Protein AF-A0A7L2EF83-F1 (afdb_monomer_lite)

pLDDT: mean 86.24, std 15.48, range [49.66, 98.38]

Foldseek 3Di:
DDDDDDDDDDPPPPPPPDQPPPVVLVVLLVVLLVVLLVVLLQLLLCLLLLVLVHPVSSVVSVVVCCVVVVVVLVVSLVVSVSNVHDNVSSVVSVVSSNVSSPVSNVVNNVD

Organism: Anthoscopus minutus (NCBI:txid156561)

Secondary structure (DSSP, 8-state):
-----------------PPPPHHHHHHHHHHHHHHHHHHHHHHHHHHHHHHHH-HHHHHHHHHHHHHHHHHHHHHHHHHHHHTT--HHHHHHHHHHHHHHHHHHHHHHTT-

Sequence (111 aa):
PEAEPGPPHGHGHSHGPALPPAPAATDIAWMVGLGDGVHNLTDGLAIGAAFSHSVSSGLSTALAVLCHELPHELGDAALLLRAGAAPGSVLRLSLLSALLSGLGALAGAAL

Structu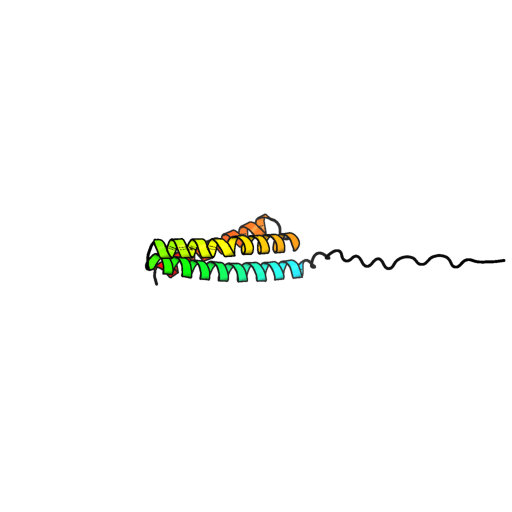re (mmCIF, N/CA/C/O backbone):
data_AF-A0A7L2EF83-F1
#
_entry.id   AF-A0A7L2EF83-F1
#
loop_
_atom_site.group_PDB
_atom_site.id
_atom_site.type_symbol
_atom_site.label_atom_id
_atom_site.label_alt_id
_atom_site.label_comp_id
_atom_site.label_asym_id
_atom_site.label_entity_id
_atom_site.label_seq_id
_atom_site.pdbx_PDB_ins_code
_atom_site.Cartn_x
_atom_site.Cartn_y
_atom_site.Cartn_z
_atom_site.occupancy
_atom_site.B_iso_or_equiv
_atom_site.auth_seq_id
_atom_site.auth_comp_id
_atom_site.auth_asym_id
_atom_site.auth_atom_id
_atom_site.pdbx_PDB_model_num
ATOM 1 N N . PRO A 1 1 ? 27.476 -33.558 -64.007 1.00 50.03 1 PRO A N 1
ATOM 2 C CA . PRO A 1 1 ? 27.919 -32.833 -62.797 1.00 50.03 1 PRO A CA 1
ATOM 3 C C . PRO A 1 1 ? 26.745 -32.676 -61.827 1.00 50.03 1 PRO A C 1
ATOM 5 O O . PRO A 1 1 ? 25.762 -32.016 -62.148 1.00 50.03 1 PRO A O 1
ATOM 8 N N . GLU A 1 2 ? 26.838 -33.405 -60.720 1.00 49.66 2 GLU A N 1
ATOM 9 C CA . GLU A 1 2 ? 25.941 -33.393 -59.562 1.00 49.66 2 GLU A CA 1
ATOM 10 C C . GLU A 1 2 ? 25.944 -32.037 -58.826 1.00 49.66 2 GLU A C 1
ATOM 12 O O . GLU A 1 2 ? 26.925 -31.308 -58.941 1.00 49.66 2 GLU A O 1
ATOM 17 N N . ALA A 1 3 ? 24.829 -31.776 -58.116 1.00 51.47 3 ALA A N 1
ATOM 18 C CA . ALA A 1 3 ? 24.571 -30.947 -56.915 1.00 51.47 3 ALA A CA 1
ATOM 19 C C . ALA A 1 3 ? 25.338 -29.609 -56.714 1.00 51.47 3 ALA A C 1
ATOM 21 O O . ALA A 1 3 ? 26.536 -29.505 -56.919 1.00 51.47 3 ALA A O 1
ATOM 22 N N . GLU A 1 4 ? 24.704 -28.502 -56.309 1.00 59.34 4 GLU A N 1
ATOM 23 C CA . GLU A 1 4 ? 24.151 -28.270 -54.961 1.00 59.34 4 GLU A CA 1
ATOM 24 C C . GLU A 1 4 ? 23.254 -27.002 -54.948 1.00 59.34 4 GLU A C 1
ATOM 26 O O . GLU A 1 4 ? 23.643 -25.978 -55.521 1.00 59.34 4 GLU A O 1
ATOM 31 N N . PRO A 1 5 ? 22.097 -26.991 -54.258 1.00 61.12 5 PRO A N 1
ATOM 32 C CA . PRO A 1 5 ? 21.404 -25.759 -53.890 1.00 61.12 5 PRO A CA 1
ATOM 33 C C . PRO A 1 5 ? 22.030 -25.144 -52.621 1.00 61.12 5 PRO A C 1
ATOM 35 O O . PRO A 1 5 ? 21.950 -25.710 -51.534 1.00 61.12 5 PRO A O 1
ATOM 38 N N . GLY A 1 6 ? 22.643 -23.962 -52.754 1.00 54.16 6 GLY A N 1
ATOM 39 C CA . GLY A 1 6 ? 23.137 -23.156 -51.627 1.00 54.16 6 GLY A CA 1
ATOM 40 C C . GLY A 1 6 ? 22.007 -22.539 -50.779 1.00 54.16 6 GLY A C 1
ATOM 41 O O . GLY A 1 6 ? 20.870 -22.442 -51.232 1.00 54.16 6 GLY A O 1
ATOM 42 N N . PRO A 1 7 ? 22.306 -22.098 -49.550 1.00 61.25 7 PRO A N 1
ATOM 43 C CA . PRO A 1 7 ? 21.725 -22.615 -48.308 1.00 61.25 7 PRO A CA 1
ATOM 44 C C . PRO A 1 7 ? 20.402 -21.946 -47.878 1.00 61.25 7 PRO A C 1
ATOM 46 O O . PRO A 1 7 ? 20.158 -20.782 -48.199 1.00 61.25 7 PRO A O 1
ATOM 49 N N . PRO A 1 8 ? 19.563 -22.621 -47.064 1.00 66.31 8 PRO A N 1
ATOM 50 C CA . PRO A 1 8 ? 18.440 -21.985 -46.391 1.00 66.31 8 PRO A CA 1
ATOM 51 C C . PRO A 1 8 ? 18.961 -21.241 -45.157 1.00 66.31 8 PRO A C 1
ATOM 53 O O . PRO A 1 8 ? 19.467 -21.851 -44.213 1.00 66.31 8 PRO A O 1
ATOM 56 N N . HIS A 1 9 ? 18.841 -19.916 -45.129 1.00 56.25 9 HIS A N 1
ATOM 57 C CA . HIS A 1 9 ? 19.281 -19.127 -43.979 1.00 56.25 9 HIS A CA 1
ATOM 58 C C . HIS A 1 9 ? 18.128 -18.352 -43.337 1.00 56.25 9 HIS A C 1
ATOM 60 O O . HIS A 1 9 ? 17.865 -17.194 -43.632 1.00 56.25 9 HIS A O 1
ATOM 66 N N . GLY A 1 10 ? 17.459 -19.068 -42.425 1.00 50.84 10 GLY A N 1
ATOM 67 C CA . GLY A 1 10 ? 17.266 -18.629 -41.042 1.00 50.84 10 GLY A CA 1
ATOM 68 C C . GLY A 1 10 ? 16.288 -17.486 -40.803 1.00 50.84 10 GLY A C 1
ATOM 69 O O . GLY A 1 10 ? 16.702 -16.379 -40.476 1.00 50.84 10 GLY A O 1
ATOM 70 N N . HIS A 1 11 ? 14.986 -17.778 -40.826 1.00 54.66 11 HIS A N 1
ATOM 71 C CA . HIS A 1 11 ? 13.990 -16.916 -40.186 1.00 54.66 11 HIS A CA 1
ATOM 72 C C . HIS A 1 11 ? 14.096 -17.082 -38.659 1.00 54.66 11 HIS A C 1
ATOM 74 O O . HIS A 1 11 ? 13.377 -17.870 -38.045 1.00 54.66 11 HIS A O 1
ATOM 80 N N . GLY A 1 12 ? 15.060 -16.388 -38.050 1.00 53.41 12 GLY A N 1
ATOM 81 C CA . GLY A 1 12 ? 15.216 -16.310 -36.601 1.00 53.41 12 GLY A CA 1
ATOM 82 C C . GLY A 1 12 ? 14.075 -15.498 -35.997 1.00 53.41 12 GLY A C 1
ATOM 83 O O . GLY A 1 12 ? 14.121 -14.274 -35.979 1.00 53.41 12 GLY A O 1
ATOM 84 N N . HIS A 1 13 ? 13.038 -16.176 -35.521 1.00 54.72 13 HIS A N 1
ATOM 85 C CA . HIS A 1 13 ? 11.975 -15.577 -34.723 1.00 54.72 13 HIS A CA 1
ATOM 86 C C . HIS A 1 13 ? 12.437 -15.581 -33.268 1.00 54.72 13 HIS A C 1
ATOM 88 O O . HIS A 1 13 ? 12.285 -16.547 -32.521 1.00 54.72 13 HIS A O 1
ATOM 94 N N . SER A 1 14 ? 13.082 -14.488 -32.881 1.00 56.53 14 SER A N 1
ATOM 95 C CA . SER A 1 14 ? 13.423 -14.201 -31.498 1.00 56.53 14 SER A CA 1
ATOM 96 C C . SER A 1 14 ? 12.135 -13.993 -30.695 1.00 56.53 14 SER A C 1
ATOM 98 O O . SER A 1 14 ? 11.543 -12.921 -30.708 1.00 56.53 14 SER A O 1
ATOM 100 N N . HIS A 1 15 ? 11.728 -15.004 -29.925 1.00 55.00 15 HIS A N 1
ATOM 101 C CA . HIS A 1 15 ? 10.754 -14.867 -28.831 1.00 55.00 15 HIS A CA 1
ATOM 102 C C . HIS A 1 15 ? 11.412 -14.259 -27.579 1.00 55.00 15 HIS A C 1
ATOM 104 O O . HIS A 1 15 ? 11.227 -14.725 -26.458 1.00 55.00 15 HIS A O 1
ATOM 110 N N . GLY A 1 16 ? 12.231 -13.226 -27.775 1.00 55.31 16 GLY A N 1
ATOM 111 C CA . GLY A 1 16 ? 12.670 -12.359 -26.692 1.00 55.31 16 GLY A CA 1
ATOM 112 C C . GLY A 1 16 ? 11.596 -11.292 -26.506 1.00 55.31 16 GLY A C 1
ATOM 113 O O . GLY A 1 16 ? 11.263 -10.637 -27.494 1.00 55.31 16 GLY A O 1
ATOM 114 N N . PRO A 1 17 ? 11.021 -11.101 -25.309 1.00 59.75 17 PRO A N 1
ATOM 115 C CA . PRO A 1 17 ? 10.016 -10.068 -25.106 1.00 59.75 17 PRO A CA 1
ATOM 116 C C . PRO A 1 17 ? 10.625 -8.703 -25.435 1.00 59.75 17 PRO A C 1
ATOM 118 O O . PRO A 1 17 ? 11.490 -8.218 -24.706 1.00 59.75 17 PRO A O 1
ATOM 121 N N . ALA A 1 18 ? 10.212 -8.109 -26.553 1.00 64.06 18 ALA A N 1
ATOM 122 C CA . ALA A 1 18 ? 10.615 -6.761 -26.912 1.00 64.06 18 ALA A CA 1
ATOM 123 C C . ALA A 1 18 ? 10.114 -5.800 -25.824 1.00 64.06 18 ALA A C 1
ATOM 125 O O . ALA A 1 18 ? 8.957 -5.885 -25.402 1.00 64.06 18 ALA A O 1
ATOM 126 N N . LEU A 1 19 ? 10.993 -4.918 -25.346 1.00 62.50 19 LEU A N 1
ATOM 127 C CA . LEU A 1 19 ? 10.611 -3.826 -24.453 1.00 62.50 19 LEU A CA 1
ATOM 128 C C . LEU A 1 19 ? 9.456 -3.040 -25.100 1.00 62.50 19 LEU A C 1
ATOM 130 O O . LEU A 1 19 ? 9.526 -2.767 -26.304 1.00 62.50 19 LEU A O 1
ATOM 134 N N . PRO A 1 20 ? 8.394 -2.696 -24.351 1.00 60.72 20 PRO A N 1
ATOM 135 C CA . PRO A 1 20 ? 7.309 -1.898 -24.898 1.00 60.72 20 PRO A CA 1
ATOM 136 C C . PRO A 1 20 ? 7.862 -0.558 -25.415 1.00 60.72 20 PRO A C 1
ATOM 138 O O . PRO A 1 20 ? 8.784 -0.001 -24.812 1.00 60.72 20 PRO A O 1
ATOM 141 N N . PRO A 1 21 ? 7.337 -0.021 -26.530 1.00 61.56 21 PRO A N 1
ATOM 142 C CA . PRO A 1 21 ? 7.729 1.303 -27.001 1.00 61.56 21 PRO A CA 1
ATOM 143 C C . PRO A 1 21 ? 7.489 2.340 -25.891 1.00 61.56 21 PRO A C 1
ATOM 145 O O . PRO A 1 21 ? 6.499 2.251 -25.172 1.00 61.56 21 PRO A O 1
ATOM 148 N N . ALA A 1 22 ? 8.373 3.334 -25.759 1.00 60.75 22 ALA A N 1
ATOM 149 C CA . ALA A 1 22 ? 8.334 4.360 -24.705 1.00 60.75 22 ALA A CA 1
ATOM 150 C C . ALA A 1 22 ? 6.937 4.947 -24.353 1.00 60.75 22 ALA A C 1
ATOM 152 O O . ALA A 1 22 ? 6.665 5.111 -23.161 1.00 60.75 22 ALA A O 1
ATOM 153 N N . PRO A 1 23 ? 6.024 5.234 -25.310 1.00 60.16 23 PRO A N 1
ATOM 154 C CA . PRO A 1 23 ? 4.654 5.645 -24.976 1.00 60.16 23 PRO A CA 1
ATOM 155 C C . PRO A 1 23 ? 3.870 4.590 -24.173 1.00 60.16 23 PRO A C 1
ATOM 157 O O . PRO A 1 23 ? 3.232 4.935 -23.185 1.00 60.16 23 PRO A O 1
ATOM 160 N N . ALA A 1 24 ? 4.010 3.302 -24.492 1.00 69.94 24 ALA A N 1
ATOM 161 C CA . ALA A 1 24 ? 3.342 2.220 -23.768 1.00 69.94 24 ALA A CA 1
ATOM 162 C C . ALA A 1 24 ? 3.894 2.016 -22.343 1.00 69.94 24 ALA A C 1
ATOM 164 O O . ALA A 1 24 ? 3.155 1.612 -21.452 1.00 69.94 24 ALA A O 1
ATOM 165 N N . ALA A 1 25 ? 5.169 2.330 -22.092 1.00 75.00 25 ALA A N 1
ATOM 166 C CA . ALA A 1 25 ? 5.739 2.277 -20.741 1.00 75.00 25 ALA A CA 1
ATOM 167 C C . ALA A 1 25 ? 5.125 3.334 -19.804 1.00 75.00 25 ALA A C 1
ATOM 169 O O . ALA A 1 25 ? 4.951 3.087 -18.612 1.00 75.00 25 ALA A O 1
ATOM 170 N N . THR A 1 26 ? 4.770 4.499 -20.353 1.00 83.94 26 THR A N 1
ATOM 171 C CA . THR A 1 26 ? 4.116 5.579 -19.600 1.00 83.94 26 THR A CA 1
ATOM 172 C C . THR A 1 26 ? 2.671 5.213 -19.268 1.00 83.94 26 THR A C 1
ATOM 174 O O . THR A 1 26 ? 2.242 5.399 -18.132 1.00 83.94 26 THR A O 1
ATOM 177 N N . ASP A 1 27 ? 1.950 4.626 -20.223 1.00 88.62 27 ASP A N 1
ATOM 178 C CA . ASP A 1 27 ? 0.576 4.155 -20.016 1.00 88.62 27 ASP A CA 1
ATOM 179 C C . ASP A 1 27 ? 0.508 3.042 -18.961 1.00 88.62 27 ASP A C 1
ATOM 181 O O . ASP A 1 27 ? -0.342 3.082 -18.071 1.00 88.62 27 ASP A O 1
ATOM 185 N N . ILE A 1 28 ? 1.448 2.087 -19.001 1.00 88.31 28 ILE A N 1
ATOM 186 C CA . ILE A 1 28 ? 1.577 1.044 -17.972 1.00 88.31 28 ILE A CA 1
ATOM 187 C C . ILE A 1 28 ? 1.840 1.677 -16.603 1.00 88.31 28 ILE A C 1
ATOM 189 O O . ILE A 1 28 ? 1.204 1.289 -15.628 1.00 88.31 28 ILE A O 1
ATOM 193 N N . ALA A 1 29 ? 2.732 2.669 -16.518 1.00 89.12 29 ALA A N 1
ATOM 194 C CA . ALA A 1 29 ? 3.046 3.325 -15.251 1.00 89.12 29 ALA A CA 1
ATOM 195 C C . ALA A 1 29 ? 1.848 4.069 -14.646 1.00 89.12 29 ALA A C 1
ATOM 197 O O . ALA A 1 29 ? 1.648 4.009 -13.434 1.00 89.12 29 ALA A O 1
ATOM 198 N N . TRP A 1 30 ? 1.033 4.725 -15.474 1.00 90.62 30 TRP A N 1
ATOM 199 C CA . TRP A 1 30 ? -0.203 5.361 -15.018 1.00 90.62 30 TRP A CA 1
ATOM 200 C C . TRP A 1 30 ? -1.258 4.353 -14.583 1.00 90.62 30 TRP A C 1
ATOM 202 O O . TRP A 1 30 ? -1.881 4.547 -13.542 1.00 90.62 30 TRP A O 1
ATOM 212 N N . MET A 1 31 ? -1.448 3.284 -15.359 1.00 93.44 31 MET A N 1
ATOM 213 C CA . MET A 1 31 ? -2.395 2.221 -15.032 1.00 93.44 31 MET A CA 1
ATOM 214 C C . MET A 1 31 ? -2.042 1.559 -13.696 1.00 93.44 31 MET A C 1
ATOM 216 O O . MET A 1 31 ? -2.908 1.446 -12.834 1.00 93.44 31 MET A O 1
ATOM 220 N N . VAL A 1 32 ? -0.774 1.173 -13.526 1.00 92.00 32 VAL A N 1
ATOM 221 C CA . VAL A 1 32 ? -0.257 0.566 -12.293 1.00 92.00 32 VAL A CA 1
ATOM 222 C C . VAL A 1 32 ? -0.384 1.550 -11.133 1.00 92.00 32 VAL A C 1
ATOM 224 O O . VAL A 1 32 ? -1.067 1.253 -10.166 1.00 92.00 32 VAL A O 1
ATOM 227 N N . GLY A 1 33 ? 0.165 2.763 -11.254 1.00 92.25 33 GLY A N 1
ATOM 228 C CA . GLY A 1 33 ? 0.188 3.718 -10.143 1.00 92.25 33 GLY A CA 1
ATOM 229 C C . GLY A 1 33 ? -1.194 4.182 -9.668 1.00 92.25 33 GLY A C 1
ATOM 230 O O . GLY A 1 33 ? -1.387 4.396 -8.474 1.00 92.25 33 GLY A O 1
ATOM 231 N N . LEU A 1 34 ? -2.169 4.344 -10.572 1.00 94.12 34 LEU A N 1
ATOM 232 C CA . LEU A 1 34 ? -3.542 4.678 -10.173 1.00 94.12 34 LEU A CA 1
ATOM 233 C C . LEU A 1 34 ? -4.276 3.483 -9.566 1.00 94.12 34 LEU A C 1
ATOM 235 O O . LEU A 1 34 ? -5.011 3.665 -8.597 1.00 94.12 34 LEU A O 1
ATOM 239 N N . GLY A 1 35 ? -4.105 2.291 -10.146 1.00 94.50 35 GLY A N 1
ATOM 240 C CA . GLY A 1 35 ? -4.718 1.0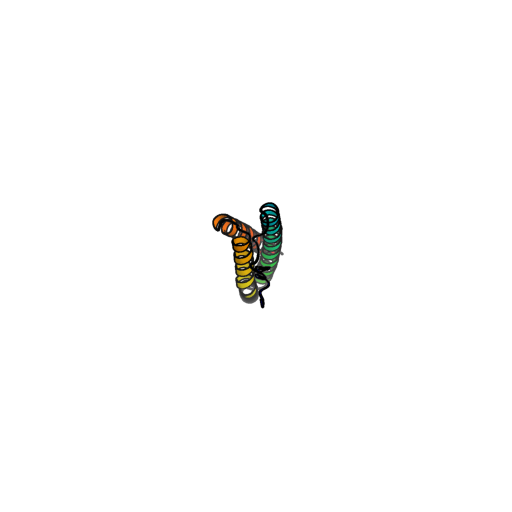66 -9.636 1.00 94.50 35 GLY A CA 1
ATOM 241 C C . GLY A 1 35 ? -4.239 0.760 -8.222 1.00 94.50 35 GLY A C 1
ATOM 242 O O . GLY A 1 35 ? -5.058 0.651 -7.312 1.00 94.50 35 GLY A O 1
ATOM 243 N N . ASP A 1 36 ? -2.922 0.739 -8.049 1.00 94.12 36 ASP A N 1
ATOM 244 C CA . ASP A 1 36 ? -2.245 0.513 -6.778 1.00 94.12 36 ASP A CA 1
ATOM 245 C C . ASP A 1 36 ? -2.646 1.567 -5.729 1.00 94.12 36 ASP A C 1
ATOM 247 O O . ASP A 1 36 ? -3.084 1.234 -4.631 1.00 94.12 36 ASP A O 1
ATOM 251 N N . GLY A 1 37 ? -2.668 2.854 -6.097 1.00 95.06 37 GLY A N 1
ATOM 252 C CA . GLY A 1 37 ? -3.089 3.921 -5.183 1.00 95.06 37 GLY A CA 1
ATOM 253 C C . GLY A 1 37 ? -4.529 3.785 -4.662 1.00 95.06 37 GLY A C 1
ATOM 254 O O . GLY A 1 37 ? -4.791 4.045 -3.485 1.00 95.06 37 GLY A O 1
ATOM 255 N N . VAL A 1 38 ? -5.482 3.386 -5.515 1.00 96.88 38 VAL A N 1
ATOM 256 C CA . VAL A 1 38 ? -6.882 3.150 -5.102 1.00 96.88 38 VAL A CA 1
ATOM 257 C C . VAL A 1 38 ? -7.007 1.885 -4.252 1.00 96.88 38 VAL A C 1
ATOM 259 O O . VAL A 1 38 ? -7.800 1.863 -3.304 1.00 96.88 38 VAL A O 1
ATOM 262 N N . HIS A 1 39 ? -6.229 0.852 -4.573 1.00 96.62 39 HIS A N 1
ATOM 263 C CA . HIS A 1 39 ? -6.171 -0.388 -3.808 1.00 96.62 39 HIS A CA 1
ATOM 264 C C . HIS A 1 39 ? -5.684 -0.112 -2.384 1.00 96.62 39 HIS A C 1
ATOM 266 O O . HIS A 1 39 ? -6.436 -0.301 -1.426 1.00 96.62 39 HIS A O 1
ATOM 272 N N . ASN A 1 40 ? -4.503 0.501 -2.267 1.00 96.06 40 ASN A N 1
ATOM 273 C CA . ASN A 1 40 ? -3.878 0.846 -0.998 1.00 96.06 40 ASN A CA 1
ATOM 274 C C . ASN A 1 40 ? -4.755 1.773 -0.147 1.00 96.06 40 ASN A C 1
ATOM 276 O O . ASN A 1 40 ? -4.838 1.591 1.069 1.00 96.06 40 ASN A O 1
ATOM 280 N N . LEU A 1 41 ? -5.472 2.726 -0.758 1.00 97.69 41 LEU A N 1
ATOM 281 C CA . LEU A 1 41 ? -6.469 3.546 -0.060 1.00 97.69 41 LEU A CA 1
ATOM 282 C C . LEU A 1 41 ? -7.581 2.696 0.574 1.00 97.69 41 LEU A C 1
ATOM 284 O O . LEU A 1 41 ? -7.961 2.927 1.724 1.00 97.69 41 LEU A O 1
ATOM 288 N N . THR A 1 42 ? -8.126 1.745 -0.185 1.00 97.44 42 THR A N 1
ATOM 289 C CA . THR A 1 42 ? -9.252 0.903 0.244 1.00 97.44 42 THR A CA 1
ATOM 290 C C . THR A 1 42 ? -8.830 -0.070 1.342 1.00 97.44 42 THR A C 1
ATOM 292 O O . THR A 1 42 ? -9.548 -0.229 2.331 1.00 97.44 42 THR A O 1
ATOM 295 N N . ASP A 1 43 ? -7.633 -0.634 1.232 1.00 97.19 43 ASP A N 1
ATOM 296 C CA . ASP A 1 43 ? -7.034 -1.453 2.282 1.00 97.19 43 ASP A CA 1
ATOM 297 C C . ASP A 1 43 ? -6.790 -0.659 3.557 1.00 97.19 43 ASP A C 1
ATOM 299 O O . ASP A 1 43 ? -7.125 -1.105 4.656 1.00 97.19 43 ASP A O 1
ATOM 303 N N . GLY A 1 44 ? -6.281 0.567 3.408 1.00 97.75 44 GLY A N 1
ATOM 304 C CA . GLY A 1 44 ? -6.171 1.525 4.496 1.00 97.75 44 GLY A CA 1
ATOM 305 C C . GLY A 1 44 ? -7.511 1.712 5.202 1.00 97.75 44 GLY A C 1
ATOM 306 O O . GLY A 1 44 ? -7.594 1.528 6.414 1.00 97.75 44 GLY A O 1
ATOM 307 N N . LEU A 1 45 ? -8.580 2.016 4.455 1.00 98.38 45 LEU A N 1
ATOM 308 C CA . LEU A 1 45 ? -9.934 2.175 5.005 1.00 98.38 45 LEU A CA 1
ATOM 309 C C . LEU A 1 45 ? -10.382 0.944 5.800 1.00 98.38 45 LEU A C 1
ATOM 311 O O . LEU A 1 45 ? -10.889 1.092 6.914 1.00 98.38 45 LEU A O 1
ATOM 315 N N . ALA A 1 46 ? -10.163 -0.258 5.263 1.00 97.94 46 ALA A N 1
ATOM 316 C CA . ALA A 1 46 ? -10.509 -1.506 5.934 1.00 97.94 46 ALA A CA 1
ATOM 317 C C . ALA A 1 46 ? -9.718 -1.701 7.239 1.00 97.94 46 ALA A C 1
ATOM 319 O O . ALA A 1 46 ? -10.303 -2.047 8.268 1.00 97.94 46 ALA A O 1
ATOM 320 N N . ILE A 1 47 ? -8.409 -1.425 7.229 1.00 98.19 47 ILE A N 1
ATOM 321 C CA . ILE A 1 47 ? -7.556 -1.471 8.425 1.00 98.19 47 ILE A CA 1
ATOM 322 C C . ILE A 1 47 ? 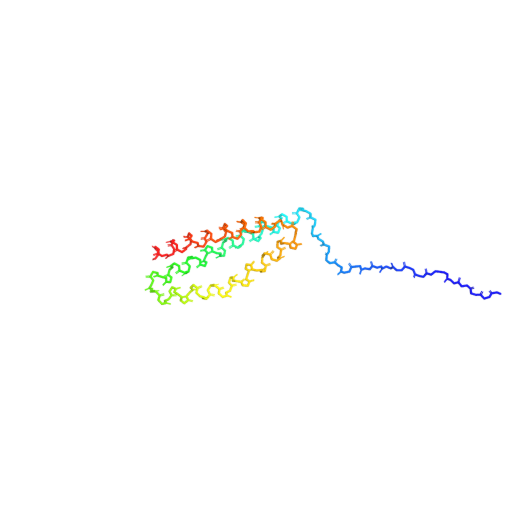-8.054 -0.475 9.476 1.00 98.19 47 ILE A C 1
ATOM 324 O O . ILE A 1 47 ? -8.218 -0.841 10.641 1.00 98.19 47 ILE A O 1
ATOM 328 N N . GLY A 1 48 ? -8.323 0.768 9.070 1.00 98.06 48 GLY A N 1
ATOM 329 C CA . GLY A 1 48 ? -8.830 1.824 9.944 1.00 98.06 48 GLY A CA 1
ATOM 330 C C . GLY A 1 48 ? -10.140 1.437 10.625 1.00 98.06 48 GLY A C 1
ATOM 331 O O . GLY A 1 48 ? -10.230 1.475 11.852 1.00 98.06 48 GLY A O 1
ATOM 332 N N . ALA A 1 49 ? -11.122 0.988 9.840 1.00 98.00 49 ALA A N 1
ATOM 333 C CA . ALA A 1 49 ? -12.422 0.547 10.348 1.00 98.00 49 ALA A CA 1
ATOM 334 C C . ALA A 1 49 ? -12.297 -0.677 11.273 1.00 98.00 49 ALA A C 1
ATOM 336 O O . ALA A 1 49 ? -12.969 -0.791 12.296 1.00 98.00 49 ALA A O 1
ATOM 337 N N . ALA A 1 50 ? -11.383 -1.601 10.971 1.00 97.88 50 ALA A N 1
ATOM 338 C CA . ALA A 1 50 ? -11.124 -2.732 11.852 1.00 97.88 50 ALA A CA 1
ATOM 339 C C . ALA A 1 50 ? -10.511 -2.298 13.199 1.00 97.88 50 ALA A C 1
ATOM 341 O O . ALA A 1 50 ? -10.855 -2.869 14.239 1.00 97.88 50 ALA A O 1
ATOM 342 N N . PHE A 1 51 ? -9.634 -1.285 13.203 1.00 97.75 51 PHE A N 1
ATOM 343 C CA . PHE A 1 51 ? -9.073 -0.706 14.427 1.00 97.75 51 PHE A CA 1
ATOM 344 C C . PHE A 1 51 ? -10.093 0.100 15.240 1.00 97.75 51 PHE A C 1
ATOM 346 O O . PHE A 1 51 ? -9.978 0.099 16.468 1.00 97.75 51 PHE A O 1
ATOM 353 N N . SER A 1 52 ? -11.093 0.731 14.608 1.00 97.06 52 SER A N 1
ATOM 354 C CA . SER A 1 52 ? -12.178 1.409 15.340 1.00 97.06 52 SER A CA 1
ATOM 355 C C . SER A 1 52 ? -13.051 0.416 16.119 1.00 97.06 52 SER A C 1
ATOM 357 O O . SER A 1 52 ? -13.545 0.739 17.199 1.00 97.06 52 SER A O 1
ATOM 359 N N . HIS A 1 53 ? -13.156 -0.831 15.645 1.00 95.19 53 HIS A N 1
ATOM 360 C CA . HIS A 1 53 ? -13.848 -1.912 16.349 1.00 95.19 53 HIS A CA 1
ATOM 361 C C . HIS A 1 53 ? -13.031 -2.517 17.501 1.00 95.19 53 HIS A C 1
ATOM 363 O O . HIS A 1 53 ? -13.529 -2.651 18.619 1.00 95.19 53 HIS A O 1
ATOM 369 N N . SER A 1 54 ? -11.798 -2.969 17.241 1.00 97.19 54 SER A N 1
ATOM 370 C CA . SER A 1 54 ? -10.899 -3.482 18.286 1.00 97.19 54 SER A CA 1
ATOM 371 C C . SER A 1 54 ? -9.458 -3.617 17.797 1.00 97.19 54 SER A C 1
ATOM 373 O O . SER A 1 54 ? -9.204 -3.892 16.626 1.00 97.19 54 SER A O 1
ATOM 375 N N . VAL A 1 55 ? -8.498 -3.559 18.726 1.00 96.81 55 VAL A N 1
ATOM 376 C CA . VAL A 1 55 ? -7.069 -3.764 18.420 1.00 96.81 55 VAL A CA 1
ATOM 377 C C . VAL A 1 55 ? -6.807 -5.137 17.789 1.00 96.81 55 VAL A C 1
ATOM 379 O O . VAL A 1 55 ? -6.029 -5.236 16.846 1.00 96.81 55 VAL A O 1
ATOM 382 N N . SER A 1 56 ? -7.470 -6.197 18.265 1.00 97.69 56 SER A N 1
ATOM 383 C CA . SER A 1 56 ? -7.293 -7.547 17.711 1.00 97.69 56 SER A CA 1
ATOM 384 C C . SER A 1 56 ? -7.793 -7.651 16.267 1.00 97.69 56 SER A C 1
ATOM 386 O O . SER A 1 56 ? -7.136 -8.284 15.443 1.00 97.69 56 SER A O 1
ATOM 388 N N . SER A 1 57 ? -8.941 -7.038 15.957 1.00 97.00 57 SER A N 1
ATOM 389 C CA . SER A 1 57 ? -9.494 -7.012 14.597 1.00 97.00 57 SER A CA 1
ATOM 390 C C . SER A 1 57 ? -8.623 -6.173 13.663 1.00 97.00 57 SER A C 1
ATOM 392 O O . SER A 1 57 ? -8.310 -6.616 12.558 1.00 97.00 57 SER A O 1
ATOM 394 N N . GLY A 1 58 ? -8.176 -5.001 14.124 1.00 97.44 58 GLY A N 1
ATOM 395 C CA . GLY A 1 58 ? -7.256 -4.137 13.386 1.00 97.44 58 GLY A CA 1
ATOM 396 C C . GLY A 1 58 ? -5.941 -4.836 13.047 1.00 97.44 58 GLY A C 1
ATOM 397 O O . GLY A 1 58 ? -5.551 -4.870 11.884 1.00 97.44 58 GLY A O 1
ATOM 398 N N . LEU A 1 59 ? -5.302 -5.487 14.027 1.00 98.12 59 LEU A N 1
ATOM 399 C CA . LEU A 1 59 ? -4.074 -6.258 13.800 1.00 98.12 59 LEU A CA 1
ATOM 400 C C . LEU A 1 59 ? -4.289 -7.428 12.834 1.00 98.12 59 LEU A C 1
ATOM 402 O O . LEU A 1 59 ? -3.474 -7.631 11.938 1.00 98.12 59 LEU A O 1
ATOM 406 N N . SER A 1 60 ? -5.384 -8.180 12.981 1.00 98.06 60 SER A N 1
ATOM 407 C CA . SER A 1 60 ? -5.704 -9.280 12.063 1.00 98.06 60 SER A CA 1
ATOM 408 C C . SER A 1 60 ? -5.915 -8.784 10.630 1.00 98.06 60 SER A C 1
ATOM 410 O O . SER A 1 60 ? -5.456 -9.429 9.692 1.00 98.06 60 SER A O 1
ATOM 412 N N . THR A 1 61 ? -6.591 -7.647 10.462 1.00 97.75 61 THR A N 1
ATOM 413 C CA . THR A 1 61 ? -6.873 -7.052 9.146 1.00 97.75 61 THR A CA 1
ATOM 414 C C . THR A 1 61 ? -5.600 -6.503 8.515 1.00 97.75 61 THR A C 1
ATOM 416 O O . THR A 1 61 ? -5.319 -6.800 7.361 1.00 97.75 61 THR A O 1
ATOM 419 N N . ALA A 1 62 ? -4.772 -5.794 9.286 1.00 97.56 62 ALA A N 1
ATOM 420 C CA . ALA A 1 62 ? -3.483 -5.292 8.822 1.00 97.56 62 ALA A CA 1
ATOM 421 C C . ALA A 1 62 ? -2.536 -6.422 8.394 1.00 97.56 62 ALA A C 1
ATOM 423 O O . ALA A 1 62 ? -1.847 -6.292 7.389 1.00 97.56 62 ALA A O 1
ATOM 424 N N . LEU A 1 63 ? -2.515 -7.545 9.122 1.00 98.00 63 LEU A N 1
ATOM 425 C CA . LEU A 1 63 ? -1.736 -8.721 8.725 1.00 98.00 63 LEU A CA 1
ATOM 426 C C . LEU A 1 63 ? -2.283 -9.370 7.451 1.00 98.00 63 LEU A C 1
ATOM 428 O O . LEU A 1 63 ? -1.496 -9.748 6.589 1.00 98.00 63 LEU A O 1
ATOM 432 N N . ALA A 1 64 ? -3.606 -9.489 7.322 1.00 97.44 64 ALA A N 1
ATOM 433 C CA . ALA A 1 64 ? -4.227 -10.036 6.118 1.00 97.44 64 ALA A CA 1
ATOM 434 C C . ALA A 1 64 ? -3.895 -9.189 4.880 1.00 97.44 64 ALA A C 1
ATOM 436 O O . ALA A 1 64 ? -3.472 -9.749 3.870 1.00 97.44 64 ALA A O 1
ATOM 437 N N . VAL A 1 65 ? -4.003 -7.862 5.004 1.00 96.88 65 VAL A N 1
ATOM 438 C CA . VAL A 1 65 ? -3.616 -6.913 3.955 1.00 96.88 65 VAL A CA 1
ATOM 439 C C . VAL A 1 65 ? -2.125 -7.022 3.646 1.00 96.88 65 VAL A C 1
ATOM 441 O O . VAL A 1 65 ? -1.726 -7.236 2.510 1.00 96.88 65 VAL A O 1
ATOM 444 N N . LEU A 1 66 ? -1.257 -7.001 4.659 1.00 95.31 66 LEU A N 1
ATOM 445 C CA . LEU A 1 66 ? 0.183 -7.159 4.441 1.00 95.31 66 LEU A CA 1
ATOM 446 C C . LEU A 1 66 ? 0.515 -8.437 3.649 1.00 95.31 66 LEU A C 1
ATOM 448 O O . LEU A 1 66 ? 1.415 -8.433 2.810 1.00 95.31 66 LEU A O 1
ATOM 452 N N . CYS A 1 67 ? -0.201 -9.533 3.910 1.00 97.25 67 CYS A N 1
ATOM 453 C CA 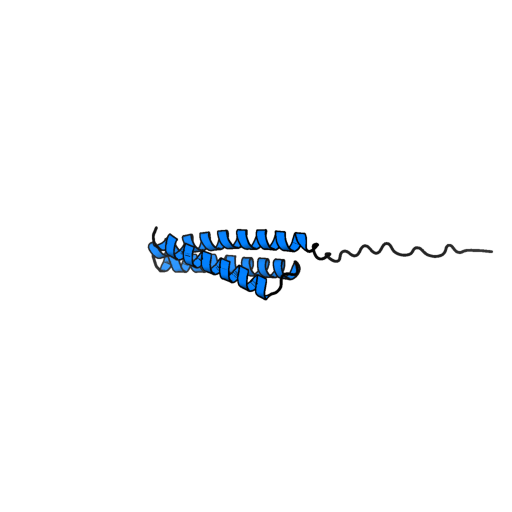. CYS A 1 67 ? 0.028 -10.804 3.235 1.00 97.25 67 CYS A CA 1
ATOM 454 C C . CYS A 1 67 ? -0.312 -10.788 1.738 1.00 97.25 67 CYS A C 1
ATOM 456 O O . CYS A 1 67 ? 0.352 -11.521 1.002 1.00 97.25 67 CYS A O 1
ATOM 458 N N . HIS A 1 68 ? -1.303 -10.012 1.282 1.00 95.25 68 HIS A N 1
ATOM 459 C CA . HIS A 1 68 ? -1.602 -9.909 -0.153 1.00 95.25 68 HIS A CA 1
ATOM 460 C C . HIS A 1 68 ? -0.931 -8.720 -0.847 1.00 95.25 68 HIS A C 1
ATOM 462 O O . HIS A 1 68 ? -0.624 -8.846 -2.031 1.00 95.25 68 HIS A O 1
ATOM 468 N N . GLU A 1 69 ? -0.545 -7.674 -0.112 1.00 92.12 69 GLU A N 1
ATOM 469 C CA . GLU A 1 69 ? 0.088 -6.504 -0.725 1.00 92.12 69 GLU A CA 1
ATOM 470 C C . GLU A 1 69 ? 1.580 -6.670 -0.928 1.00 92.12 69 GLU A C 1
ATOM 472 O O . GLU A 1 69 ? 2.132 -6.220 -1.928 1.00 92.12 69 GLU A O 1
ATOM 477 N N . LEU A 1 70 ? 2.253 -7.412 -0.047 1.00 91.75 70 LEU A N 1
ATOM 478 C CA . LEU A 1 70 ? 3.669 -7.707 -0.233 1.00 91.75 70 LEU A CA 1
ATOM 479 C C . LEU A 1 70 ? 3.951 -8.395 -1.588 1.00 91.75 70 LEU A C 1
ATOM 481 O O . LEU A 1 70 ? 4.865 -7.956 -2.287 1.00 91.75 70 LEU A O 1
ATOM 485 N N . PRO A 1 71 ? 3.204 -9.432 -2.022 1.00 92.94 71 PRO A N 1
ATOM 486 C CA . PRO A 1 71 ? 3.365 -9.971 -3.370 1.00 92.94 71 PRO A CA 1
ATOM 487 C C . PRO A 1 71 ? 2.823 -9.052 -4.479 1.00 92.94 71 PRO A C 1
ATOM 489 O O . PRO A 1 71 ? 3.383 -9.090 -5.576 1.00 92.94 71 PRO A O 1
ATOM 492 N N . HIS A 1 72 ? 1.781 -8.249 -4.228 1.00 93.56 72 HIS A N 1
ATOM 493 C CA . HIS A 1 72 ? 1.208 -7.337 -5.226 1.00 93.56 72 HIS A CA 1
ATOM 494 C C . HIS A 1 72 ? 2.198 -6.230 -5.616 1.00 93.56 72 HIS A C 1
ATOM 496 O O . HIS A 1 72 ? 2.607 -6.152 -6.775 1.00 93.56 72 HIS A O 1
ATOM 502 N N . GLU A 1 73 ? 2.715 -5.494 -4.630 1.00 91.31 73 GLU A N 1
ATOM 503 C CA . GLU A 1 73 ? 3.696 -4.412 -4.801 1.00 91.31 73 GLU A CA 1
ATOM 504 C C . GLU A 1 73 ? 5.006 -4.909 -5.432 1.00 91.31 73 GLU A C 1
ATOM 506 O O . GLU A 1 73 ? 5.610 -4.242 -6.276 1.00 91.31 73 GLU A O 1
ATOM 511 N N . LEU A 1 74 ? 5.457 -6.123 -5.080 1.00 92.25 74 LEU A N 1
ATOM 512 C CA . LEU A 1 74 ? 6.613 -6.743 -5.739 1.00 92.25 74 LEU A CA 1
ATOM 513 C C . LEU A 1 74 ? 6.343 -7.037 -7.222 1.00 92.25 74 LEU A C 1
ATOM 515 O O . LEU A 1 74 ? 7.249 -6.898 -8.049 1.00 92.25 74 LEU A O 1
ATOM 519 N N . GLY A 1 75 ? 5.117 -7.441 -7.561 1.00 93.06 75 GLY A N 1
ATOM 520 C CA . GLY A 1 75 ? 4.675 -7.654 -8.936 1.00 93.06 75 GLY A CA 1
ATOM 521 C C . GLY A 1 75 ? 4.666 -6.358 -9.743 1.00 93.06 75 GLY A C 1
ATOM 522 O O . GLY A 1 75 ? 5.225 -6.318 -10.842 1.00 93.06 75 GLY A O 1
ATOM 523 N N . ASP A 1 76 ? 4.123 -5.290 -9.169 1.00 92.19 76 ASP A N 1
ATOM 524 C CA . ASP A 1 76 ? 4.045 -3.971 -9.795 1.00 92.19 76 ASP A CA 1
ATOM 525 C C . ASP A 1 76 ? 5.426 -3.342 -9.975 1.00 92.19 76 ASP A C 1
ATOM 527 O O . ASP A 1 76 ? 5.768 -2.869 -11.064 1.00 92.19 76 ASP A O 1
ATOM 531 N N . ALA A 1 77 ? 6.291 -3.441 -8.963 1.00 92.00 77 ALA A N 1
ATOM 532 C CA . ALA A 1 77 ? 7.681 -3.023 -9.072 1.00 92.00 77 ALA A CA 1
ATOM 533 C C . ALA A 1 77 ? 8.421 -3.796 -10.177 1.00 92.00 77 ALA A C 1
ATOM 535 O O . ALA A 1 77 ? 9.125 -3.195 -10.994 1.00 92.00 77 ALA A O 1
ATOM 536 N N . ALA A 1 78 ? 8.241 -5.120 -10.251 1.00 92.56 78 ALA A N 1
ATOM 537 C CA . ALA A 1 78 ? 8.836 -5.939 -11.302 1.00 92.56 78 ALA A CA 1
ATOM 538 C C . ALA A 1 78 ? 8.305 -5.564 -12.696 1.00 92.56 78 ALA A C 1
ATOM 540 O O . ALA A 1 78 ? 9.091 -5.471 -13.645 1.00 92.56 78 ALA A O 1
ATOM 541 N N . LEU A 1 79 ? 7.000 -5.305 -12.826 1.00 91.81 79 LEU A N 1
ATOM 542 C CA . LEU A 1 79 ? 6.366 -4.882 -14.073 1.00 91.81 79 LEU A CA 1
ATOM 543 C C . LEU A 1 79 ? 6.894 -3.519 -14.540 1.00 91.81 79 LEU A C 1
ATOM 545 O O . LEU A 1 79 ? 7.277 -3.383 -15.703 1.00 91.81 79 LEU A O 1
ATOM 549 N N . LEU A 1 80 ? 6.978 -2.533 -13.643 1.00 90.69 80 LEU A N 1
ATOM 550 C CA . LEU A 1 80 ? 7.465 -1.186 -13.949 1.00 90.69 80 LEU A CA 1
ATOM 551 C C . LEU A 1 80 ? 8.949 -1.175 -14.328 1.00 90.69 80 LEU A C 1
ATOM 553 O O . LEU A 1 80 ? 9.327 -0.562 -15.329 1.00 90.69 80 LEU A O 1
ATOM 557 N N . LEU A 1 81 ? 9.797 -1.884 -13.575 1.00 91.56 81 LEU A N 1
ATOM 558 C CA . LEU A 1 81 ? 11.219 -2.023 -13.905 1.00 91.56 81 LEU A CA 1
ATOM 559 C C . LEU A 1 81 ? 11.399 -2.695 -15.270 1.00 91.56 81 LEU A C 1
ATOM 561 O O . LEU A 1 81 ? 12.214 -2.258 -16.083 1.00 91.56 81 LEU A O 1
ATOM 565 N N . ARG A 1 82 ? 10.590 -3.719 -15.561 1.00 88.25 82 ARG A N 1
ATOM 566 C CA . ARG A 1 82 ? 10.592 -4.405 -16.857 1.00 88.25 82 ARG A CA 1
ATOM 567 C C . ARG A 1 82 ? 10.064 -3.534 -17.997 1.00 88.25 82 ARG A C 1
ATOM 569 O O . ARG A 1 82 ? 10.506 -3.704 -19.129 1.00 88.25 82 ARG A O 1
ATOM 576 N N . ALA A 1 83 ? 9.156 -2.604 -17.716 1.00 86.62 83 ALA A N 1
ATOM 577 C CA . ALA A 1 83 ? 8.692 -1.596 -18.666 1.00 86.62 83 ALA A CA 1
ATOM 578 C C . ALA A 1 83 ? 9.722 -0.471 -18.905 1.00 86.62 83 ALA A C 1
ATOM 580 O O . ALA A 1 83 ? 9.507 0.375 -19.768 1.00 86.62 83 ALA A O 1
ATOM 581 N N . GLY A 1 84 ? 10.851 -0.468 -18.184 1.00 86.62 84 GLY A N 1
ATOM 582 C CA . GLY A 1 84 ? 11.926 0.515 -18.335 1.00 86.62 84 GLY A CA 1
ATOM 583 C C . GLY A 1 84 ? 11.816 1.720 -17.399 1.00 86.62 84 GLY A C 1
ATOM 584 O O . GLY A 1 84 ? 12.522 2.710 -17.598 1.00 86.62 84 GLY A O 1
ATOM 585 N N . ALA A 1 85 ? 10.955 1.666 -16.376 1.00 88.56 85 ALA A N 1
ATOM 586 C CA . ALA A 1 85 ? 10.888 2.715 -15.367 1.00 88.56 85 ALA A CA 1
ATOM 587 C C . ALA A 1 85 ? 12.182 2.760 -14.539 1.00 88.56 85 ALA A C 1
ATOM 589 O O . ALA A 1 85 ? 12.724 1.735 -14.124 1.00 88.56 85 ALA A O 1
ATOM 590 N N . ALA A 1 86 ? 12.667 3.969 -14.250 1.00 91.06 86 ALA A N 1
ATOM 591 C CA . ALA A 1 86 ? 13.787 4.141 -13.334 1.00 91.06 86 ALA A CA 1
ATOM 592 C C . ALA A 1 86 ? 13.389 3.673 -11.916 1.00 91.06 86 ALA A C 1
ATOM 594 O O . ALA A 1 86 ? 12.285 4.007 -11.474 1.00 91.06 86 ALA A O 1
ATOM 595 N N . PRO A 1 87 ? 14.280 3.014 -11.149 1.00 90.25 87 PRO A N 1
ATOM 596 C CA . PRO A 1 87 ? 13.972 2.551 -9.790 1.00 90.25 87 PRO A CA 1
ATOM 597 C C .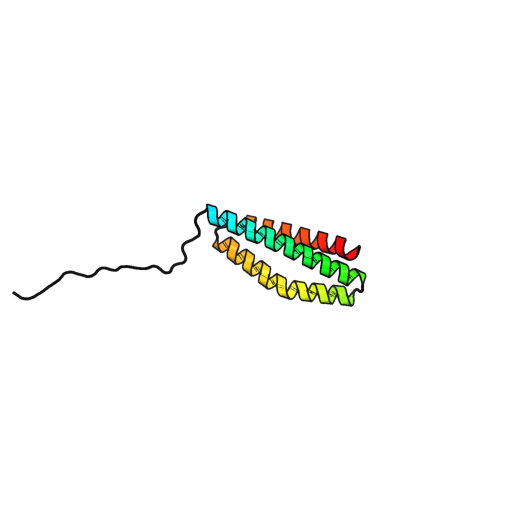 PRO A 1 87 ? 13.439 3.653 -8.865 1.00 90.25 87 PRO A C 1
ATOM 599 O O . PRO A 1 87 ? 12.538 3.425 -8.066 1.00 90.25 87 PRO A O 1
ATOM 602 N N . GLY A 1 88 ? 13.937 4.885 -9.019 1.00 92.19 88 GLY A N 1
ATOM 603 C CA . GLY A 1 88 ? 13.435 6.033 -8.263 1.00 92.19 88 GLY A CA 1
ATOM 604 C C . GLY A 1 88 ? 11.995 6.428 -8.610 1.00 92.19 88 GLY A C 1
ATOM 605 O O . GLY A 1 88 ? 11.301 6.961 -7.753 1.00 92.19 88 GLY A O 1
ATOM 606 N N . SER A 1 89 ? 11.526 6.183 -9.838 1.00 89.75 89 SER A N 1
ATOM 607 C CA . SER A 1 89 ? 10.117 6.389 -10.204 1.00 89.75 89 SER A CA 1
ATOM 608 C C . SER A 1 89 ? 9.221 5.342 -9.558 1.00 89.75 89 SER A C 1
ATOM 610 O O . SER A 1 89 ? 8.193 5.713 -9.007 1.00 89.75 89 SER A O 1
ATOM 612 N N . VAL A 1 90 ? 9.644 4.075 -9.568 1.00 92.69 90 VAL A N 1
ATOM 613 C CA . VAL A 1 90 ? 8.928 2.974 -8.903 1.00 92.69 90 VAL A CA 1
ATOM 614 C C . VAL A 1 90 ? 8.787 3.259 -7.409 1.00 92.69 90 VAL A C 1
ATOM 616 O O . VAL A 1 90 ? 7.680 3.274 -6.891 1.00 92.69 90 VAL A O 1
ATOM 619 N N . LEU A 1 91 ? 9.886 3.632 -6.744 1.00 91.94 91 LEU A N 1
ATOM 620 C CA . LEU A 1 91 ? 9.867 3.981 -5.322 1.00 91.94 91 LEU A CA 1
ATOM 621 C C . LEU A 1 91 ? 8.927 5.155 -5.008 1.00 91.94 91 LEU A C 1
ATOM 623 O O . LEU A 1 91 ? 8.250 5.144 -3.985 1.00 91.94 91 LEU A O 1
ATOM 627 N N . ARG A 1 92 ? 8.888 6.183 -5.868 1.00 92.50 92 ARG A N 1
ATOM 628 C CA . ARG A 1 92 ? 7.966 7.314 -5.686 1.00 92.50 92 ARG A CA 1
ATOM 629 C C . ARG A 1 92 ? 6.507 6.884 -5.815 1.00 92.50 92 ARG A C 1
ATOM 631 O O . ARG A 1 92 ? 5.695 7.384 -5.047 1.00 92.50 92 ARG A O 1
ATOM 638 N N . LEU A 1 93 ? 6.186 5.998 -6.759 1.00 91.62 93 LEU A N 1
ATOM 639 C CA . LEU A 1 93 ? 4.826 5.486 -6.936 1.00 91.62 93 LEU A CA 1
ATOM 640 C C . LEU A 1 93 ? 4.385 4.677 -5.710 1.00 91.62 93 LEU A C 1
ATOM 642 O O . LEU A 1 93 ? 3.390 5.056 -5.100 1.00 91.62 93 LEU A O 1
ATOM 646 N N . SER A 1 94 ? 5.183 3.702 -5.261 1.00 91.75 94 SER A N 1
ATOM 647 C CA . SER A 1 94 ? 4.877 2.935 -4.041 1.00 91.75 94 SER A CA 1
ATOM 648 C C . SER A 1 94 ? 4.793 3.829 -2.796 1.00 91.75 94 SER A C 1
ATOM 650 O O . SER A 1 94 ? 3.935 3.635 -1.943 1.00 91.75 94 SER A O 1
ATOM 652 N N . LEU A 1 95 ? 5.627 4.873 -2.681 1.00 92.31 95 LEU A N 1
ATOM 653 C CA . LEU A 1 95 ? 5.527 5.819 -1.562 1.00 92.31 95 LEU A CA 1
ATOM 654 C C . LEU A 1 95 ? 4.210 6.608 -1.588 1.00 92.31 95 LEU A C 1
ATOM 656 O O . LEU A 1 95 ? 3.583 6.775 -0.545 1.00 92.31 95 LEU A O 1
ATOM 660 N N . LEU A 1 96 ? 3.792 7.109 -2.754 1.00 94.12 96 LEU A N 1
ATOM 661 C CA . LEU A 1 96 ? 2.507 7.804 -2.895 1.00 94.12 96 LEU A CA 1
ATOM 662 C C . LEU A 1 96 ? 1.332 6.871 -2.580 1.00 94.12 96 LEU A C 1
ATOM 664 O O . LEU A 1 96 ? 0.388 7.287 -1.910 1.00 94.12 96 LEU A O 1
ATOM 668 N N . SER A 1 97 ? 1.425 5.617 -3.012 1.00 93.81 97 SER A N 1
ATOM 669 C CA . SER A 1 97 ? 0.449 4.568 -2.731 1.00 93.81 97 SER A CA 1
ATOM 670 C C . SER A 1 97 ? 0.345 4.266 -1.228 1.00 93.81 97 SER A C 1
ATOM 672 O O . SER A 1 97 ? -0.735 4.323 -0.639 1.00 93.81 97 SER A O 1
ATOM 674 N N . ALA A 1 98 ? 1.481 4.117 -0.543 1.00 92.75 98 ALA A N 1
ATOM 675 C CA . ALA A 1 98 ? 1.526 3.942 0.909 1.00 92.75 98 ALA A CA 1
ATOM 676 C C . ALA A 1 98 ? 0.934 5.141 1.681 1.00 92.75 98 ALA A C 1
ATOM 678 O O . ALA A 1 98 ? 0.280 4.961 2.711 1.00 92.75 98 ALA A O 1
ATOM 679 N N . LEU A 1 99 ? 1.116 6.376 1.189 1.00 96.06 99 LEU A N 1
ATOM 680 C CA . LEU A 1 99 ? 0.480 7.562 1.780 1.00 96.06 99 LEU A CA 1
ATOM 681 C C . LEU A 1 99 ? -1.049 7.514 1.653 1.00 96.06 99 LEU A C 1
ATOM 683 O O . LEU A 1 99 ? -1.745 7.881 2.602 1.00 96.06 99 LEU A O 1
ATOM 687 N N . LEU A 1 100 ? -1.571 7.047 0.515 1.00 96.75 100 LEU A N 1
ATOM 688 C CA . LEU A 1 100 ? -3.006 6.829 0.319 1.00 96.75 100 LEU A CA 1
ATOM 689 C C . LEU A 1 100 ? -3.550 5.787 1.303 1.00 96.75 100 LEU A C 1
ATOM 691 O O . LEU A 1 100 ? -4.593 6.032 1.905 1.00 96.75 100 LEU A O 1
ATOM 695 N N . SER A 1 101 ? -2.814 4.701 1.555 1.00 96.94 101 SER A N 1
ATOM 696 C CA . SER A 1 101 ? -3.174 3.728 2.598 1.00 96.94 101 SER A CA 1
ATOM 697 C C . SER A 1 101 ? -3.241 4.354 3.991 1.00 96.94 101 SER A C 1
ATOM 699 O O . SER A 1 101 ? -4.226 4.180 4.709 1.00 96.94 101 SER A O 1
ATOM 701 N N . GLY A 1 102 ? -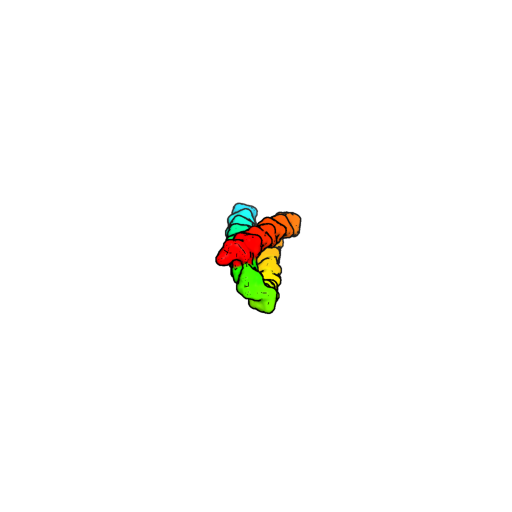2.256 5.181 4.356 1.00 96.50 102 GLY A N 1
ATOM 702 C CA . GLY A 1 102 ? -2.280 5.926 5.618 1.00 96.50 102 GLY A CA 1
ATOM 703 C C . GLY A 1 102 ? -3.498 6.849 5.748 1.00 96.50 102 GLY A C 1
ATOM 704 O O . GLY A 1 102 ? -4.145 6.875 6.795 1.00 96.50 102 GLY A O 1
ATOM 705 N N . LEU A 1 103 ? -3.855 7.574 4.681 1.00 97.94 103 LEU A N 1
ATOM 706 C CA . LEU A 1 103 ? -5.064 8.406 4.644 1.00 97.94 103 LEU A CA 1
ATOM 707 C C . LEU A 1 103 ? -6.341 7.568 4.770 1.00 97.94 103 LEU A C 1
ATOM 709 O O . LEU A 1 103 ? -7.242 7.946 5.518 1.00 97.94 103 LEU A O 1
ATOM 713 N N . GLY A 1 104 ? -6.398 6.426 4.083 1.00 98.00 104 GLY A N 1
ATOM 714 C CA . GLY A 1 104 ? -7.483 5.460 4.198 1.00 98.00 104 GLY A CA 1
ATOM 715 C C . GLY A 1 104 ? -7.643 4.971 5.631 1.00 98.00 104 GLY A C 1
ATOM 716 O O . GLY A 1 104 ? -8.738 5.031 6.172 1.00 98.00 104 GLY A O 1
ATOM 717 N N . ALA A 1 105 ? -6.555 4.583 6.296 1.00 98.06 105 ALA A N 1
ATOM 718 C CA . ALA A 1 105 ? -6.592 4.123 7.683 1.00 98.06 105 ALA A CA 1
ATOM 719 C C . ALA A 1 105 ? -7.091 5.198 8.652 1.00 98.06 105 ALA A C 1
ATOM 721 O O . ALA A 1 105 ? -7.914 4.905 9.519 1.00 98.06 105 ALA A O 1
ATOM 722 N N . LEU A 1 106 ? -6.658 6.449 8.482 1.00 97.88 106 LEU A N 1
ATOM 723 C CA . LEU A 1 106 ? -7.157 7.565 9.289 1.00 97.88 106 LEU A CA 1
ATOM 724 C C . LEU A 1 106 ? -8.652 7.816 9.060 1.00 97.88 106 LEU A C 1
ATOM 726 O O . LEU A 1 106 ? -9.391 8.008 10.023 1.00 97.88 106 LEU A O 1
ATOM 730 N N . ALA A 1 107 ? -9.098 7.804 7.803 1.00 97.81 107 ALA A N 1
ATOM 731 C CA . ALA A 1 107 ? -10.504 7.991 7.464 1.00 97.81 107 ALA A CA 1
ATOM 732 C C . ALA A 1 107 ? -11.369 6.825 7.966 1.00 97.81 107 ALA A C 1
ATOM 734 O O . ALA A 1 107 ? -12.411 7.056 8.567 1.00 97.81 107 ALA A O 1
ATOM 735 N N . GLY A 1 108 ? -10.915 5.586 7.777 1.00 97.44 108 GLY A N 1
ATOM 736 C CA . GLY A 1 108 ? -11.612 4.376 8.202 1.00 97.44 108 GLY A CA 1
ATOM 737 C C . GLY A 1 108 ? -11.733 4.273 9.718 1.00 97.44 108 GLY A C 1
ATOM 738 O O . GLY A 1 108 ? -12.764 3.843 10.214 1.00 97.44 108 GLY A O 1
ATOM 739 N N . ALA A 1 109 ? -10.726 4.730 10.466 1.00 96.38 109 ALA A N 1
ATOM 740 C CA . ALA A 1 109 ? -10.789 4.780 11.926 1.00 96.38 109 ALA A CA 1
ATOM 741 C C . ALA A 1 109 ? -11.802 5.809 12.462 1.00 96.38 109 ALA A C 1
ATOM 743 O O . ALA A 1 109 ? -12.160 5.757 13.638 1.00 96.38 109 ALA A O 1
ATOM 744 N N . ALA A 1 110 ? -12.236 6.753 11.620 1.00 94.00 110 ALA A N 1
ATOM 745 C CA . ALA A 1 110 ? -13.250 7.751 11.944 1.00 94.00 110 ALA A CA 1
ATOM 746 C C . ALA A 1 110 ? -14.676 7.348 11.509 1.00 94.00 110 ALA A C 1
ATOM 748 O O . ALA A 1 110 ? -15.607 8.120 11.756 1.00 94.00 110 ALA A O 1
ATOM 749 N N . LEU A 1 111 ? -14.841 6.183 10.863 1.00 87.56 111 LEU A N 1
ATOM 750 C CA . LEU A 1 111 ? -16.131 5.562 10.530 1.00 87.56 111 LEU A CA 1
ATOM 751 C C . LEU A 1 111 ? -16.616 4.667 11.679 1.00 87.56 111 LEU A C 1
ATOM 753 O O . LEU A 1 111 ? -17.843 4.694 11.922 1.00 87.56 111 LEU A O 1
#

Radius of gyration: 23.34 Å; chains: 1; bounding box: 44×42×81 Å

InterPro domains:
  IPR003689 Zinc/iron permease [PF02535] (10-110)
  IPR050799 Zinc Iron Protein (ZIP) Transporter [PTHR12191] (9-110)